Protein AF-A0AB73FTG6-F1 (afdb_monomer_lite)

Radius of gyration: 14.88 Å; chains: 1; bounding box: 34×27×41 Å

Foldseek 3Di:
DQWFWWWACPDFQKIKIKIAGDAQKKWFQVQKDKDWPDPPKDWPDKDWDWADWDQDVVVRGITGIHRGMGIIMTGMDGDDFTKMKIWIWMAGNVNGTDDIDIDIDTDHRDDDGDDGD

Structure (mmCIF, N/CA/C/O backbone):
data_AF-A0AB73FTG6-F1
#
_entry.id   AF-A0AB73FTG6-F1
#
loop_
_atom_site.group_PDB
_atom_site.id
_atom_site.type_symbol
_atom_site.label_atom_id
_atom_site.label_alt_id
_atom_site.label_comp_id
_atom_site.label_asym_id
_atom_site.label_entity_id
_atom_site.label_seq_id
_atom_site.pdbx_PDB_ins_code
_atom_site.Cartn_x
_atom_site.Cartn_y
_atom_site.Cartn_z
_atom_site.occupancy
_atom_site.B_iso_or_equiv
_atom_site.auth_seq_id
_atom_site.auth_comp_id
_atom_site.auth_asym_id
_atom_site.auth_atom_id
_atom_site.pdbx_PDB_model_num
ATOM 1 N N . MET A 1 1 ? -9.239 -14.336 5.213 1.00 70.56 1 MET A N 1
ATOM 2 C CA . MET A 1 1 ? -8.021 -13.504 5.347 1.00 70.56 1 MET A CA 1
ATOM 3 C C . MET A 1 1 ? -8.457 -12.057 5.486 1.00 70.56 1 MET A C 1
ATOM 5 O O . MET A 1 1 ? -9.339 -11.663 4.735 1.00 70.56 1 MET A O 1
ATOM 9 N N . ALA A 1 2 ? -7.881 -11.313 6.434 1.00 86.56 2 ALA A N 1
ATOM 10 C CA . ALA A 1 2 ? -8.249 -9.921 6.724 1.00 86.56 2 ALA A CA 1
ATOM 11 C C . ALA A 1 2 ? -7.973 -8.966 5.551 1.00 86.56 2 ALA A C 1
ATOM 13 O O . ALA A 1 2 ? -8.778 -8.090 5.249 1.00 86.56 2 ALA A O 1
ATOM 14 N N . PHE A 1 3 ? -6.860 -9.195 4.853 1.00 92.06 3 PHE A N 1
ATOM 15 C CA . PHE A 1 3 ? -6.431 -8.409 3.703 1.00 92.06 3 PHE A CA 1
ATOM 16 C C . PHE A 1 3 ? -6.165 -9.363 2.541 1.00 92.06 3 PHE A C 1
ATOM 18 O O . PHE A 1 3 ? -5.322 -10.257 2.647 1.00 92.06 3 PHE A O 1
ATOM 25 N N . ARG A 1 4 ? -6.903 -9.202 1.443 1.00 93.88 4 ARG A N 1
ATOM 26 C CA . ARG A 1 4 ? -6.656 -9.910 0.181 1.00 93.88 4 ARG A CA 1
ATOM 27 C C . ARG A 1 4 ? -6.091 -8.928 -0.830 1.00 93.88 4 ARG A C 1
ATOM 29 O O . ARG A 1 4 ? -6.622 -7.831 -0.981 1.00 93.88 4 ARG A O 1
ATOM 36 N N . MET A 1 5 ? -5.034 -9.335 -1.518 1.00 94.00 5 MET A N 1
ATOM 37 C CA . MET A 1 5 ? -4.340 -8.515 -2.503 1.00 94.00 5 MET A CA 1
ATOM 38 C C . MET A 1 5 ? -4.393 -9.216 -3.853 1.00 94.00 5 MET A C 1
ATOM 40 O O . MET A 1 5 ? -4.049 -10.389 -3.949 1.00 94.00 5 MET A O 1
ATOM 44 N N . HIS A 1 6 ? -4.784 -8.484 -4.884 1.00 92.94 6 HIS A N 1
ATOM 45 C CA . HIS A 1 6 ? -4.578 -8.879 -6.274 1.00 92.94 6 HIS A CA 1
ATOM 46 C C . HIS A 1 6 ? -4.092 -7.665 -7.060 1.00 92.94 6 HIS A C 1
ATOM 48 O O . HIS A 1 6 ? -4.071 -6.550 -6.536 1.00 92.94 6 HIS A O 1
ATOM 54 N N . TYR A 1 7 ? -3.675 -7.865 -8.303 1.00 93.62 7 TYR A N 1
ATOM 55 C CA . TYR A 1 7 ? -3.231 -6.772 -9.155 1.00 93.62 7 TYR A CA 1
ATOM 56 C C . TYR A 1 7 ? -3.843 -6.861 -10.546 1.00 93.62 7 TYR A C 1
ATOM 58 O O . TYR A 1 7 ? -4.192 -7.937 -11.024 1.00 93.62 7 TYR A O 1
ATOM 66 N N . LEU A 1 8 ? -3.936 -5.706 -11.192 1.00 91.94 8 LEU A N 1
ATOM 67 C CA . LEU A 1 8 ? -4.346 -5.545 -12.575 1.00 91.94 8 LEU A CA 1
ATOM 68 C C . LEU A 1 8 ? -3.210 -4.857 -13.326 1.00 91.94 8 LEU A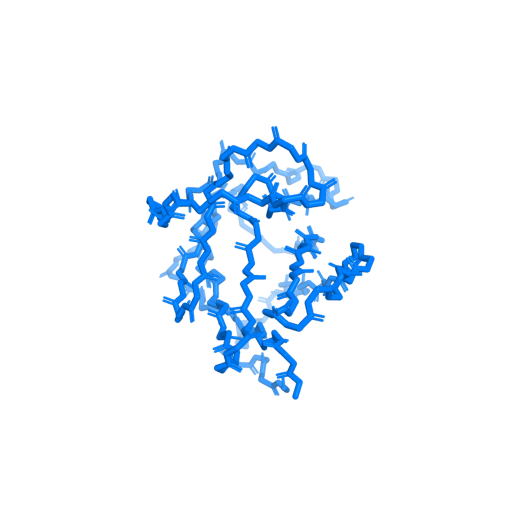 C 1
ATOM 70 O O . LEU A 1 8 ? -2.718 -3.810 -12.901 1.00 91.94 8 LEU A O 1
ATOM 74 N N . GLN A 1 9 ? -2.788 -5.424 -14.452 1.00 89.81 9 GLN A N 1
ATOM 75 C CA . GLN A 1 9 ? -1.873 -4.725 -15.346 1.00 89.81 9 GLN A CA 1
ATOM 76 C C . GLN A 1 9 ? -2.683 -3.756 -16.213 1.00 89.81 9 GLN A C 1
ATOM 78 O O . GLN A 1 9 ? -3.368 -4.192 -17.135 1.00 89.81 9 GLN A O 1
ATOM 83 N N . VAL A 1 10 ? -2.591 -2.458 -15.922 1.00 90.44 10 VAL A N 1
ATOM 84 C CA . VAL A 1 10 ? -3.332 -1.411 -16.644 1.00 90.44 10 VAL A CA 1
ATOM 85 C C . VAL A 1 10 ? -2.679 -1.124 -17.998 1.00 90.44 10 VAL A C 1
ATOM 87 O O . VAL A 1 10 ? -3.350 -1.084 -19.023 1.00 90.44 10 VAL A O 1
ATOM 90 N N . ALA A 1 11 ? -1.355 -0.969 -18.011 1.00 89.62 11 ALA A N 1
ATOM 91 C CA . ALA A 1 11 ? -0.534 -0.787 -19.210 1.00 89.62 11 ALA A CA 1
ATOM 92 C C . ALA A 1 11 ? 0.906 -1.231 -18.918 1.00 89.62 11 ALA A C 1
ATOM 94 O O . ALA A 1 11 ? 1.232 -1.561 -17.780 1.00 89.62 11 ALA A O 1
ATOM 95 N N . ARG A 1 12 ? 1.810 -1.245 -19.903 1.00 88.75 12 ARG A N 1
ATOM 96 C CA . ARG A 1 12 ? 3.239 -1.488 -19.619 1.00 88.75 12 ARG A CA 1
ATOM 97 C C . ARG A 1 12 ? 3.759 -0.426 -18.646 1.00 88.75 12 ARG A C 1
ATOM 99 O O . ARG A 1 12 ? 3.431 0.741 -18.785 1.00 88.75 12 ARG A O 1
ATOM 106 N N . GLY A 1 13 ? 4.506 -0.847 -17.624 1.00 91.62 13 GLY A N 1
ATOM 107 C CA . GLY A 1 13 ? 4.982 0.068 -16.579 1.00 91.62 13 GLY A CA 1
ATOM 108 C C . GLY A 1 13 ? 3.886 0.612 -15.650 1.00 91.62 13 GLY A C 1
ATOM 109 O O . GLY A 1 13 ? 4.190 1.429 -14.790 1.00 91.62 13 GLY A O 1
ATOM 110 N N . TYR A 1 14 ? 2.633 0.157 -15.773 1.00 94.75 14 TYR A N 1
ATOM 111 C CA . TYR A 1 14 ? 1.532 0.588 -14.914 1.00 94.75 14 TYR A CA 1
ATOM 112 C C . TYR A 1 14 ? 0.725 -0.608 -14.395 1.00 94.75 14 TYR A C 1
ATOM 114 O O . TYR A 1 14 ? 0.055 -1.324 -15.146 1.00 94.75 14 TYR A O 1
ATOM 122 N N . LEU A 1 15 ? 0.791 -0.811 -13.082 1.00 95.25 15 LEU A N 1
ATOM 123 C CA . LEU A 1 15 ? 0.051 -1.822 -12.345 1.00 95.25 15 LEU A CA 1
ATOM 124 C C . LEU A 1 15 ? -0.863 -1.164 -11.300 1.00 95.25 15 LEU A C 1
ATOM 126 O O . LEU A 1 15 ? -0.440 -0.243 -10.613 1.00 95.25 15 LEU A O 1
ATOM 130 N N . SER A 1 16 ? -2.091 -1.654 -11.156 1.00 97.00 16 SER A N 1
ATOM 131 C CA . SER A 1 16 ? -2.999 -1.265 -10.071 1.00 97.00 16 SER A CA 1
ATOM 132 C C . SER A 1 16 ? -3.109 -2.419 -9.079 1.00 97.00 16 SER A C 1
ATOM 134 O O . SER A 1 16 ? -3.495 -3.527 -9.456 1.00 97.00 16 SER A O 1
ATOM 136 N N . ILE A 1 17 ? -2.725 -2.192 -7.824 1.00 97.38 17 ILE A N 1
ATOM 137 C CA . ILE A 1 17 ? -2.845 -3.162 -6.732 1.00 97.38 17 ILE A CA 1
ATOM 138 C C . ILE A 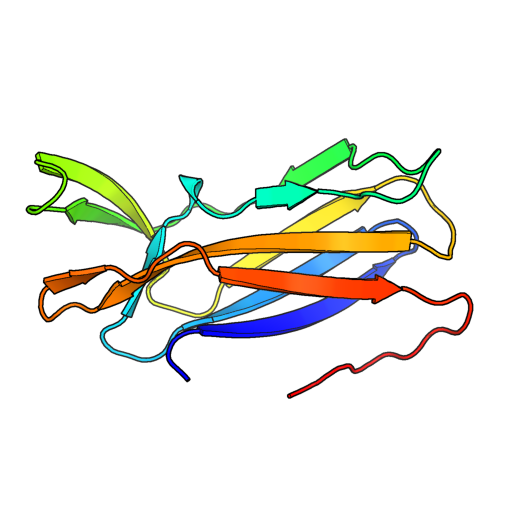1 17 ? -4.186 -2.936 -6.047 1.00 97.38 17 ILE A C 1
ATOM 140 O O . ILE A 1 17 ? -4.462 -1.850 -5.542 1.00 97.38 17 ILE A O 1
ATOM 144 N N . VAL A 1 18 ? -5.011 -3.973 -5.993 1.00 97.12 18 VAL A N 1
ATOM 145 C CA . VAL A 1 18 ? -6.324 -3.931 -5.359 1.00 97.12 18 VAL A CA 1
ATOM 146 C C . VAL A 1 18 ? -6.253 -4.632 -4.009 1.00 97.12 18 VAL A C 1
ATOM 148 O O . VAL A 1 18 ? -5.971 -5.832 -3.922 1.00 97.12 18 VAL A O 1
ATOM 151 N N . PHE A 1 19 ? -6.555 -3.883 -2.953 1.00 97.00 19 PHE A N 1
ATOM 152 C CA . PHE A 1 19 ? -6.664 -4.401 -1.596 1.00 97.00 19 PHE A CA 1
ATOM 153 C C . PHE A 1 19 ? -8.133 -4.554 -1.228 1.00 97.00 19 PHE A C 1
ATOM 155 O O . PHE A 1 19 ? -8.857 -3.567 -1.137 1.00 97.00 19 PHE A O 1
ATOM 162 N N . ARG A 1 20 ? -8.569 -5.791 -0.981 1.00 96.62 20 ARG A N 1
ATOM 163 C CA . ARG A 1 20 ? -9.864 -6.091 -0.363 1.00 96.62 20 ARG A CA 1
ATOM 164 C C . ARG A 1 20 ? -9.677 -6.268 1.133 1.00 96.62 20 ARG A C 1
ATOM 166 O O . ARG A 1 20 ? -8.880 -7.103 1.566 1.00 96.62 20 ARG A O 1
ATOM 173 N N . ILE A 1 21 ? -10.433 -5.492 1.895 1.00 96.12 21 ILE A N 1
ATOM 174 C CA . ILE A 1 21 ? -10.352 -5.417 3.351 1.00 96.12 21 ILE A CA 1
ATOM 175 C C . ILE A 1 21 ? -11.620 -6.053 3.908 1.00 96.12 21 ILE A C 1
ATOM 177 O O . ILE A 1 21 ? -12.723 -5.735 3.463 1.00 96.12 21 ILE A O 1
ATOM 181 N N . ALA A 1 22 ? -11.460 -7.022 4.805 1.00 95.19 22 ALA A N 1
ATOM 182 C CA . ALA A 1 22 ? -12.594 -7.673 5.442 1.00 95.19 22 ALA A CA 1
ATOM 183 C C . ALA A 1 22 ? -13.301 -6.704 6.415 1.00 95.19 22 ALA A C 1
ATOM 185 O O . ALA A 1 22 ? -12.644 -5.830 6.983 1.00 95.19 22 ALA A O 1
ATOM 186 N N . PRO A 1 23 ? -14.615 -6.863 6.655 1.00 94.31 23 PRO A N 1
ATOM 187 C CA . PRO A 1 23 ? -15.323 -6.069 7.657 1.00 94.31 23 PRO A CA 1
ATOM 188 C C . PRO A 1 23 ? -14.665 -6.161 9.041 1.00 94.31 23 PRO A C 1
ATOM 190 O O . PRO A 1 23 ? -14.254 -7.245 9.455 1.00 94.31 23 PRO A O 1
ATOM 193 N N . GLY A 1 24 ? -14.583 -5.032 9.751 1.00 93.19 24 GLY A N 1
ATOM 194 C CA . GLY A 1 24 ? -13.933 -4.941 11.067 1.00 93.19 24 GLY A CA 1
ATOM 195 C C . GLY A 1 24 ? -12.402 -4.876 11.017 1.00 93.19 24 GLY A C 1
ATOM 196 O O . GLY A 1 24 ? -11.752 -5.061 12.046 1.00 93.19 24 GLY A O 1
ATOM 197 N N . TYR A 1 25 ? -11.827 -4.638 9.835 1.00 94.50 25 TYR A N 1
ATOM 198 C CA . TYR A 1 25 ? -10.398 -4.416 9.642 1.00 94.50 25 TYR A CA 1
ATOM 199 C C . TYR A 1 25 ? -10.146 -3.080 8.951 1.00 94.50 25 TYR A C 1
ATOM 201 O O . TYR A 1 25 ? -10.951 -2.611 8.146 1.00 94.50 25 TYR A O 1
ATOM 209 N N . ARG A 1 26 ? -8.981 -2.498 9.229 1.00 94.56 26 ARG A N 1
ATOM 210 C CA . ARG A 1 26 ? -8.489 -1.278 8.593 1.00 94.56 26 ARG A CA 1
ATOM 211 C C . ARG A 1 26 ? -7.062 -1.466 8.110 1.00 94.56 26 ARG A C 1
ATOM 213 O O . ARG A 1 26 ? -6.257 -2.136 8.754 1.00 94.56 26 ARG A O 1
ATOM 220 N N . LEU A 1 27 ? -6.741 -0.861 6.975 1.00 96.00 27 LEU A N 1
ATOM 221 C CA . LEU A 1 27 ? -5.397 -0.825 6.413 1.00 96.00 27 LEU A CA 1
ATOM 222 C C . LEU A 1 27 ? -4.835 0.591 6.510 1.00 96.00 27 LEU A C 1
ATOM 224 O O . LEU A 1 27 ? -5.470 1.530 6.036 1.00 96.00 27 LEU A O 1
ATOM 228 N N . TYR A 1 28 ? -3.651 0.755 7.097 1.00 95.94 28 TYR A N 1
ATOM 229 C CA . TYR A 1 28 ? -3.029 2.071 7.235 1.00 95.94 28 TYR A CA 1
ATOM 230 C C . TYR A 1 28 ? -2.478 2.546 5.887 1.00 95.94 28 TYR A C 1
ATOM 232 O O . TYR A 1 28 ? -1.627 1.886 5.284 1.00 95.94 28 TYR A O 1
ATOM 240 N N . ARG A 1 29 ? -2.929 3.711 5.411 1.00 97.62 29 ARG A N 1
ATOM 241 C CA . ARG A 1 29 ? -2.528 4.260 4.105 1.00 97.62 29 ARG A CA 1
ATOM 242 C C . ARG A 1 29 ? -1.037 4.593 4.047 1.00 97.62 29 ARG A C 1
ATOM 244 O O . ARG A 1 29 ? -0.381 4.373 3.023 1.00 97.62 29 ARG A O 1
ATOM 251 N N . ASP A 1 30 ? -0.479 5.124 5.130 1.00 95.75 30 ASP A N 1
ATOM 252 C CA . ASP A 1 30 ? 0.945 5.462 5.235 1.00 95.75 30 ASP A CA 1
ATOM 253 C C . ASP A 1 30 ? 1.839 4.212 5.274 1.00 95.75 30 ASP A C 1
ATOM 255 O O . ASP A 1 30 ? 2.995 4.286 4.865 1.00 95.75 30 ASP A O 1
ATOM 259 N N . LYS A 1 31 ? 1.296 3.056 5.680 1.00 96.25 31 LYS A N 1
ATOM 260 C CA . LYS A 1 31 ? 2.017 1.774 5.752 1.00 96.25 31 LYS A CA 1
ATOM 261 C C . LYS A 1 31 ? 1.947 0.923 4.491 1.00 96.25 31 LYS A C 1
ATOM 263 O O . LYS A 1 31 ? 2.526 -0.158 4.474 1.00 96.25 31 LYS A O 1
ATOM 268 N N . ILE A 1 32 ? 1.284 1.396 3.436 1.00 97.94 32 ILE A N 1
ATOM 269 C CA . ILE A 1 32 ? 1.393 0.781 2.112 1.00 97.94 32 ILE A CA 1
ATOM 270 C C . ILE A 1 32 ? 2.662 1.301 1.436 1.00 97.94 32 ILE A C 1
ATOM 272 O O . ILE A 1 32 ? 2.766 2.500 1.137 1.00 97.94 32 ILE A O 1
ATOM 276 N N . SER A 1 33 ? 3.590 0.382 1.174 1.00 97.88 33 SER A N 1
ATOM 277 C CA . SER A 1 33 ? 4.841 0.613 0.454 1.00 97.88 33 SER A CA 1
ATOM 278 C C . SER A 1 33 ? 4.991 -0.389 -0.687 1.00 97.88 33 SER A C 1
ATOM 280 O O . SER A 1 33 ? 4.583 -1.544 -0.565 1.00 97.88 33 SER A O 1
ATOM 282 N N . VAL A 1 34 ? 5.581 0.057 -1.795 1.00 98.00 34 VAL A N 1
ATOM 283 C CA . VAL A 1 34 ? 5.923 -0.795 -2.935 1.00 98.00 34 VAL A CA 1
ATOM 284 C C . VAL A 1 34 ? 7.367 -0.511 -3.313 1.00 98.00 34 VAL A C 1
ATOM 286 O O . VAL A 1 34 ? 7.724 0.633 -3.587 1.00 98.00 34 VAL A O 1
ATOM 289 N N . THR A 1 35 ? 8.196 -1.548 -3.324 1.00 97.56 35 THR A N 1
ATOM 290 C CA . THR A 1 35 ? 9.606 -1.474 -3.718 1.00 97.56 35 THR A CA 1
ATOM 291 C C . THR A 1 35 ? 9.908 -2.506 -4.801 1.00 97.56 35 THR A C 1
ATOM 293 O O . THR A 1 35 ? 9.120 -3.418 -5.044 1.00 97.56 35 THR A O 1
ATOM 296 N N . THR A 1 36 ? 11.040 -2.354 -5.488 1.00 96.50 36 THR A N 1
ATOM 297 C CA . THR A 1 36 ? 11.520 -3.310 -6.495 1.00 96.50 36 THR A CA 1
ATOM 298 C C . THR A 1 36 ? 12.962 -3.698 -6.178 1.00 96.50 36 THR A C 1
ATOM 300 O O . THR A 1 36 ? 13.818 -2.814 -6.130 1.00 96.50 36 THR A O 1
ATOM 303 N N . PRO A 1 37 ? 13.271 -4.991 -5.970 1.00 95.44 37 PRO A N 1
ATOM 304 C CA . PRO A 1 37 ? 14.648 -5.462 -5.886 1.00 95.44 37 PRO A CA 1
ATOM 305 C C . PRO A 1 37 ? 15.279 -5.680 -7.270 1.00 95.44 37 PRO A C 1
ATOM 307 O O . PRO A 1 37 ? 16.475 -5.947 -7.352 1.00 95.44 37 PRO A O 1
ATOM 310 N N . THR A 1 38 ? 14.509 -5.603 -8.363 1.00 93.12 38 THR A N 1
ATOM 311 C CA . THR A 1 38 ? 15.039 -5.825 -9.714 1.00 93.12 38 THR A CA 1
ATOM 312 C C . THR A 1 38 ? 15.955 -4.668 -10.133 1.00 93.12 38 THR A C 1
ATOM 314 O O . THR A 1 38 ? 15.485 -3.528 -10.214 1.00 93.12 38 THR A O 1
ATOM 317 N N . PRO A 1 39 ? 17.235 -4.929 -10.468 1.00 90.44 39 PRO A N 1
ATOM 318 C CA . PRO A 1 39 ? 18.152 -3.896 -10.945 1.00 90.44 39 PRO A CA 1
ATOM 319 C C . PRO A 1 39 ? 17.612 -3.197 -12.194 1.00 90.44 39 PRO A C 1
ATOM 321 O O . PRO A 1 39 ? 16.925 -3.818 -13.004 1.00 90.44 39 PRO A O 1
ATOM 324 N N . THR A 1 40 ? 17.946 -1.917 -12.386 1.00 87.56 40 THR A N 1
ATOM 325 C CA . THR A 1 40 ? 17.522 -1.074 -13.532 1.00 87.56 40 THR A CA 1
ATOM 326 C C . THR A 1 40 ? 16.015 -0.790 -13.640 1.00 87.56 40 THR A C 1
ATOM 328 O O . THR A 1 40 ? 15.598 -0.050 -14.528 1.00 87.56 40 THR A O 1
ATOM 331 N N . ARG A 1 41 ? 15.189 -1.327 -12.731 1.00 91.50 41 ARG A N 1
ATOM 332 C CA . ARG A 1 41 ? 13.758 -1.014 -12.622 1.00 91.50 41 ARG A CA 1
ATOM 333 C C . ARG A 1 41 ? 13.552 0.049 -11.557 1.00 91.50 41 ARG A C 1
ATOM 335 O O . ARG A 1 41 ? 14.010 -0.114 -10.431 1.00 91.50 41 ARG A O 1
ATOM 342 N N . LEU A 1 42 ? 12.840 1.116 -11.901 1.00 94.06 42 LEU A N 1
ATOM 343 C CA . LEU A 1 42 ? 12.498 2.187 -10.972 1.00 94.06 42 LEU A CA 1
ATOM 344 C C . LEU A 1 42 ? 10.986 2.280 -10.826 1.00 94.06 42 LEU A C 1
ATOM 346 O O . LEU A 1 42 ? 10.259 2.177 -11.812 1.00 94.06 42 LEU A O 1
ATOM 350 N N . ILE A 1 43 ? 10.520 2.501 -9.600 1.00 96.81 43 ILE A N 1
ATOM 351 C CA . ILE A 1 43 ? 9.144 2.917 -9.333 1.00 96.81 43 ILE A CA 1
ATOM 352 C C . ILE A 1 43 ? 9.154 4.441 -9.323 1.00 96.81 43 ILE A C 1
ATOM 354 O O . ILE A 1 43 ? 9.807 5.054 -8.483 1.00 96.81 43 ILE A O 1
ATOM 358 N N . TYR A 1 44 ? 8.462 5.043 -10.282 1.00 96.69 44 TYR A N 1
ATOM 359 C CA . TYR A 1 44 ? 8.366 6.493 -10.414 1.00 96.69 44 TYR A CA 1
ATOM 360 C C . TYR A 1 44 ? 7.329 7.075 -9.465 1.00 96.69 44 TYR A C 1
ATOM 362 O O . TYR A 1 44 ? 7.517 8.169 -8.943 1.00 96.69 44 TYR A O 1
ATOM 370 N N . ASN A 1 45 ? 6.221 6.360 -9.258 1.00 97.06 45 ASN A N 1
ATOM 371 C CA . ASN A 1 45 ? 5.153 6.838 -8.398 1.00 97.06 45 ASN A CA 1
ATOM 372 C C . ASN A 1 45 ? 4.332 5.683 -7.817 1.00 97.06 45 ASN A C 1
ATOM 374 O O . ASN A 1 45 ? 4.109 4.669 -8.480 1.00 97.06 45 ASN A O 1
ATOM 378 N N . VAL A 1 46 ? 3.848 5.883 -6.592 1.00 98.12 46 VAL A N 1
ATOM 379 C CA . VAL A 1 46 ? 2.869 5.022 -5.923 1.00 98.12 46 VAL A CA 1
ATOM 380 C C . VAL A 1 46 ? 1.710 5.908 -5.485 1.00 98.12 46 VAL A C 1
ATOM 382 O O . VAL A 1 46 ? 1.780 6.598 -4.465 1.00 98.12 46 VAL A O 1
ATOM 385 N N . VAL A 1 47 ? 0.640 5.911 -6.272 1.00 98.12 47 VAL A N 1
ATOM 386 C CA . VAL A 1 47 ? -0.530 6.752 -6.034 1.00 98.12 47 VAL A CA 1
ATOM 387 C C . VAL A 1 47 ? -1.498 6.005 -5.131 1.00 98.12 47 VAL A C 1
ATOM 389 O O . VAL A 1 47 ? -2.063 4.973 -5.489 1.00 98.12 47 VAL A O 1
ATOM 392 N N . LYS A 1 48 ? -1.682 6.549 -3.928 1.00 98.06 48 LYS A N 1
ATOM 393 C CA . LYS A 1 48 ? -2.613 6.041 -2.919 1.00 98.06 48 LYS A CA 1
ATOM 394 C C . LYS A 1 48 ? -3.795 7.006 -2.824 1.00 98.06 48 LYS A C 1
ATOM 396 O O . LYS A 1 48 ? -3.560 8.157 -2.431 1.00 98.06 48 LYS A O 1
ATOM 401 N N . PRO A 1 49 ? -5.036 6.592 -3.141 1.00 97.62 49 PRO A N 1
ATOM 402 C CA . PRO A 1 49 ? -6.200 7.469 -3.049 1.00 97.62 49 PRO A CA 1
ATOM 403 C C . PRO A 1 49 ? -6.390 7.953 -1.606 1.00 97.62 49 PRO A C 1
ATOM 405 O O . PRO A 1 49 ? -5.872 7.317 -0.683 1.00 97.62 49 PRO A O 1
ATOM 408 N N . PRO A 1 50 ? -7.105 9.060 -1.370 1.00 97.62 50 PRO A N 1
ATOM 409 C CA . PRO A 1 50 ? -7.482 9.448 -0.018 1.00 97.62 50 PRO A CA 1
ATOM 410 C C . PRO A 1 50 ? -8.222 8.306 0.693 1.00 97.62 50 PRO A C 1
ATOM 412 O O . PRO A 1 50 ? -9.053 7.620 0.093 1.00 97.62 50 PRO A O 1
ATOM 415 N N . GLY A 1 51 ? -7.866 8.072 1.947 1.00 96.94 51 GLY A N 1
ATOM 416 C CA . GLY A 1 51 ? -8.565 7.184 2.865 1.00 96.94 51 GLY A CA 1
ATOM 417 C C . GLY A 1 51 ? -9.480 7.963 3.809 1.00 96.94 51 GLY A C 1
ATOM 418 O O . GLY A 1 51 ? -9.773 9.141 3.608 1.00 96.94 51 GLY A O 1
ATOM 419 N N . THR A 1 52 ? -9.913 7.289 4.867 1.00 96.06 52 THR A N 1
ATOM 420 C CA . THR A 1 52 ? -10.730 7.860 5.936 1.00 96.06 52 THR A CA 1
ATOM 421 C C . THR A 1 52 ? -9.855 8.120 7.157 1.00 96.06 52 THR A C 1
ATOM 423 O O . THR A 1 52 ? -9.099 7.247 7.597 1.00 96.06 52 THR A O 1
ATOM 426 N N . MET A 1 53 ? -9.970 9.322 7.721 1.00 96.12 53 MET A N 1
ATOM 427 C CA . MET A 1 53 ? -9.296 9.685 8.966 1.00 96.12 53 MET A CA 1
ATOM 428 C C . MET A 1 53 ? -9.939 8.960 10.152 1.00 96.12 53 MET A C 1
ATOM 430 O O . MET A 1 53 ? -11.153 9.004 10.335 1.00 96.12 53 MET A O 1
ATOM 434 N N . HIS A 1 54 ? -9.117 8.310 10.967 1.00 88.19 54 HIS A N 1
ATOM 435 C CA . HIS A 1 54 ? -9.530 7.521 12.120 1.00 88.19 54 HIS A CA 1
ATOM 436 C C . HIS A 1 54 ? -8.605 7.808 13.301 1.00 88.19 54 HIS A C 1
ATOM 438 O O . HIS A 1 54 ? -7.388 7.830 13.138 1.00 88.19 54 HIS A O 1
ATOM 444 N N . PHE A 1 55 ? -9.161 8.039 14.490 1.00 88.69 55 PHE A N 1
ATOM 445 C CA . PHE A 1 55 ? -8.351 8.186 15.695 1.00 88.69 55 PHE A CA 1
ATOM 446 C C . PHE A 1 55 ? -7.952 6.808 16.218 1.00 88.69 55 PHE A C 1
ATOM 448 O O . PHE A 1 55 ? -8.798 6.048 16.683 1.00 88.69 55 PHE A O 1
ATOM 455 N N . ASP A 1 56 ? -6.663 6.492 16.138 1.00 83.81 56 ASP A N 1
ATOM 456 C CA . ASP A 1 56 ? -6.112 5.248 16.656 1.00 83.81 56 ASP A CA 1
ATOM 457 C C . ASP A 1 56 ? -5.648 5.467 18.099 1.00 83.81 56 ASP A C 1
ATOM 459 O O . ASP A 1 56 ? -4.651 6.150 18.358 1.00 83.81 56 ASP A O 1
ATOM 463 N N . ALA A 1 57 ? -6.392 4.890 19.043 1.00 83.12 57 ALA A N 1
ATOM 464 C CA . ALA A 1 57 ? -6.115 5.022 20.468 1.00 83.12 57 ALA A CA 1
ATOM 465 C C . ALA A 1 57 ? -4.791 4.358 20.883 1.00 83.12 57 ALA A C 1
ATOM 467 O O . ALA A 1 57 ? -4.137 4.848 21.800 1.00 83.12 57 ALA A O 1
ATOM 468 N N . ALA A 1 58 ? -4.366 3.289 20.201 1.00 78.81 58 ALA A N 1
ATOM 469 C CA . ALA A 1 58 ? -3.104 2.613 20.498 1.00 78.81 58 ALA A CA 1
ATOM 470 C C . ALA A 1 58 ? -1.898 3.456 20.058 1.00 78.81 58 ALA A C 1
ATOM 472 O O . ALA A 1 58 ? -0.846 3.424 20.695 1.00 78.81 58 ALA A O 1
ATOM 473 N N . LEU A 1 59 ? -2.057 4.234 18.985 1.00 82.38 59 LEU A N 1
ATOM 474 C CA . LEU A 1 59 ? -1.034 5.156 18.488 1.00 82.38 59 LEU A CA 1
ATOM 475 C C . LEU A 1 59 ? -1.153 6.576 19.063 1.00 82.38 59 LEU A C 1
ATOM 477 O O . LEU A 1 59 ? -0.265 7.395 18.823 1.00 82.38 59 LEU A O 1
ATOM 481 N N . GLY A 1 60 ? -2.243 6.886 19.769 1.00 88.50 60 GLY A N 1
ATOM 482 C CA . GLY A 1 60 ? -2.519 8.210 20.327 1.00 88.50 60 GLY A CA 1
ATOM 483 C C . GLY A 1 60 ? -2.645 9.314 19.272 1.00 88.50 60 GLY A C 1
ATOM 484 O O . GLY A 1 60 ? -2.330 10.468 19.557 1.00 88.50 60 GLY A O 1
ATOM 485 N N . LYS A 1 61 ? -3.045 8.980 18.037 1.00 92.56 61 LYS A N 1
ATOM 486 C CA . LYS A 1 61 ? -3.099 9.941 16.924 1.00 92.56 61 LYS A CA 1
ATOM 487 C C . LYS A 1 61 ? -4.145 9.582 15.879 1.00 92.56 61 LYS A C 1
ATOM 489 O O . LYS A 1 61 ? -4.514 8.422 15.709 1.00 92.56 61 LYS A O 1
ATOM 494 N N . THR A 1 62 ? -4.555 10.584 15.106 1.00 93.44 62 THR A N 1
ATOM 495 C CA . THR A 1 62 ? -5.369 10.365 13.910 1.00 93.44 62 THR A CA 1
ATOM 496 C C . THR A 1 62 ? -4.502 9.850 12.767 1.00 93.44 62 THR A C 1
ATOM 498 O O . THR A 1 62 ? -3.463 10.423 12.439 1.00 93.44 62 THR A O 1
ATOM 501 N N . VAL A 1 63 ? -4.943 8.759 12.159 1.00 94.00 63 VAL A N 1
ATOM 502 C CA . VAL A 1 63 ? -4.315 8.075 11.032 1.00 94.00 63 VAL A CA 1
ATOM 503 C C . VAL A 1 63 ? -5.287 8.006 9.866 1.00 94.00 63 VAL A C 1
ATOM 505 O O . VAL A 1 63 ? -6.501 8.005 10.050 1.00 94.00 63 VAL A O 1
ATOM 508 N N . GLU A 1 64 ? -4.759 7.918 8.655 1.00 97.25 64 GLU A N 1
ATOM 509 C CA . GLU A 1 64 ? -5.571 7.717 7.461 1.00 97.25 64 GLU A CA 1
ATOM 510 C C . GLU A 1 64 ? -5.593 6.229 7.107 1.00 97.25 64 GLU A C 1
ATOM 512 O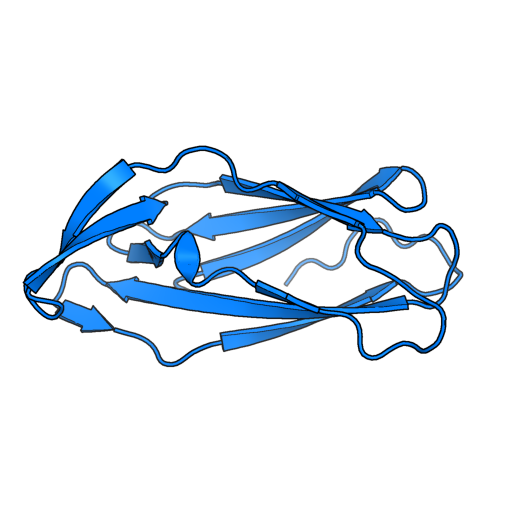 O . GLU A 1 64 ? -4.545 5.586 6.976 1.00 97.25 64 GLU A O 1
ATOM 517 N N . THR A 1 65 ? -6.791 5.670 6.972 1.00 96.25 65 THR A N 1
ATOM 518 C CA . THR A 1 65 ? -6.994 4.230 6.793 1.00 96.25 65 THR A CA 1
ATOM 519 C C . THR A 1 65 ? -7.975 3.920 5.673 1.00 96.25 65 THR A C 1
ATOM 521 O O . THR A 1 65 ? -8.769 4.764 5.265 1.00 96.25 65 THR A O 1
ATOM 524 N N . TYR A 1 66 ? -7.930 2.688 5.182 1.00 97.56 66 TYR A N 1
ATOM 525 C CA . TYR A 1 66 ? -8.961 2.113 4.329 1.00 97.56 66 TYR A CA 1
ATOM 526 C C . TYR A 1 66 ? -9.692 1.022 5.108 1.00 97.56 66 TYR A C 1
ATOM 528 O O . TYR A 1 66 ? -9.050 0.162 5.702 1.00 97.56 66 TYR A O 1
ATOM 536 N N . ASP A 1 67 ? -11.016 1.039 5.085 1.00 95.31 67 ASP A N 1
ATOM 537 C CA . ASP A 1 67 ? -11.906 0.036 5.692 1.00 95.31 67 ASP A CA 1
ATOM 538 C C . ASP A 1 67 ? -12.708 -0.751 4.638 1.00 95.31 67 ASP A C 1
ATOM 540 O O . ASP A 1 67 ? -13.468 -1.665 4.952 1.00 95.31 67 ASP A O 1
ATOM 544 N N . ARG A 1 68 ? -12.512 -0.407 3.362 1.00 95.12 68 ARG A N 1
ATOM 545 C CA . ARG A 1 68 ? -13.151 -1.007 2.191 1.00 95.12 68 ARG A CA 1
ATOM 546 C C . ARG A 1 68 ? -12.139 -1.227 1.072 1.00 95.12 68 ARG A C 1
ATOM 548 O O . ARG A 1 68 ? -10.969 -0.868 1.197 1.00 95.12 68 ARG A O 1
ATOM 555 N N . GLU A 1 69 ? -12.593 -1.814 -0.036 1.00 96.81 69 GLU A N 1
ATOM 556 C CA . GLU A 1 69 ? -11.736 -2.014 -1.207 1.00 96.81 69 GLU A CA 1
ATOM 557 C C . GLU A 1 69 ? -11.090 -0.693 -1.659 1.00 96.81 69 GLU A C 1
ATOM 559 O O . GLU A 1 69 ? -11.764 0.329 -1.804 1.00 96.81 69 GLU A O 1
ATOM 564 N N . THR A 1 70 ? -9.779 -0.731 -1.892 1.00 97.38 70 THR A N 1
ATOM 565 C CA . THR A 1 70 ? -9.000 0.406 -2.388 1.00 97.38 70 THR A CA 1
ATOM 566 C C . THR A 1 70 ? -8.029 -0.042 -3.477 1.00 97.38 70 THR A C 1
ATOM 568 O O . THR A 1 70 ? -7.615 -1.205 -3.517 1.00 97.38 70 THR A O 1
ATOM 571 N N . ARG A 1 71 ? -7.678 0.885 -4.371 1.00 97.50 71 ARG A N 1
ATOM 572 C CA . ARG A 1 71 ? -6.752 0.666 -5.489 1.00 97.50 71 ARG A CA 1
ATOM 573 C C . ARG A 1 71 ? -5.531 1.554 -5.311 1.00 97.50 71 ARG A C 1
ATOM 575 O O . ARG A 1 71 ? -5.687 2.748 -5.086 1.00 97.50 71 ARG A O 1
ATOM 582 N N . VAL A 1 72 ? -4.343 0.967 -5.388 1.00 98.12 72 VAL A N 1
ATOM 583 C CA . VAL A 1 72 ? -3.059 1.667 -5.308 1.00 98.12 72 VAL A CA 1
ATOM 584 C C . VAL A 1 72 ? -2.337 1.502 -6.630 1.00 98.12 72 VAL A C 1
ATOM 586 O O . VAL A 1 72 ? -1.993 0.388 -7.023 1.00 98.12 72 VAL A O 1
ATOM 589 N N . ASP A 1 73 ? -2.097 2.618 -7.301 1.00 98.19 73 ASP A N 1
ATOM 590 C CA . ASP A 1 73 ? -1.523 2.631 -8.637 1.00 98.19 73 ASP A CA 1
ATOM 591 C C . ASP A 1 73 ? -0.004 2.768 -8.560 1.00 98.19 73 ASP A C 1
ATOM 593 O O . ASP A 1 73 ? 0.531 3.641 -7.878 1.00 98.19 73 ASP A O 1
ATOM 597 N N . VAL A 1 74 ? 0.701 1.883 -9.258 1.00 97.81 74 VAL A N 1
ATOM 598 C CA . VAL A 1 74 ? 2.160 1.798 -9.277 1.00 97.81 74 VAL A CA 1
ATOM 599 C C . VAL A 1 74 ? 2.645 2.054 -10.695 1.00 97.81 74 VAL A C 1
ATOM 601 O O . VAL A 1 74 ? 2.388 1.268 -11.611 1.00 97.81 74 VAL A O 1
ATOM 604 N N . ILE A 1 75 ? 3.374 3.154 -10.852 1.00 97.44 75 ILE A N 1
ATOM 605 C CA . ILE A 1 75 ? 3.960 3.599 -12.115 1.00 97.44 75 ILE A CA 1
ATOM 606 C C . ILE A 1 75 ? 5.463 3.342 -12.036 1.00 97.44 75 ILE A C 1
ATOM 608 O O . ILE A 1 75 ? 6.127 3.799 -11.106 1.00 97.44 75 ILE A O 1
ATOM 612 N N . MET A 1 76 ? 6.003 2.594 -12.992 1.00 95.69 76 MET A N 1
ATOM 613 C CA . MET A 1 76 ? 7.374 2.085 -12.980 1.00 95.69 76 MET A CA 1
ATOM 614 C C . MET A 1 76 ? 7.981 2.034 -14.386 1.00 95.69 76 MET A C 1
ATOM 616 O O . MET A 1 76 ? 7.275 2.144 -15.387 1.00 95.69 76 MET A O 1
ATOM 620 N N . THR A 1 77 ? 9.294 1.823 -14.468 1.00 93.62 77 THR A N 1
ATOM 621 C CA . THR A 1 77 ? 10.013 1.628 -15.733 1.00 93.62 77 THR A CA 1
ATOM 622 C C . THR A 1 77 ? 9.393 0.505 -16.561 1.00 93.62 77 THR A C 1
ATOM 624 O O . THR A 1 77 ? 9.212 -0.614 -16.075 1.00 93.62 77 THR A O 1
ATOM 627 N N . GLU A 1 78 ? 9.122 0.775 -17.837 1.00 91.56 78 GLU A N 1
ATOM 628 C CA . GLU A 1 78 ? 8.569 -0.222 -18.747 1.00 91.56 78 GLU A CA 1
ATOM 629 C C . GLU A 1 78 ? 9.501 -1.415 -18.971 1.00 91.56 78 GLU A C 1
ATOM 631 O O . GLU A 1 78 ? 10.717 -1.285 -19.113 1.00 91.56 78 GLU A O 1
ATOM 636 N N . GLY A 1 79 ? 8.901 -2.599 -19.089 1.00 84.00 79 GLY A N 1
ATOM 637 C CA . GLY A 1 79 ? 9.579 -3.841 -19.446 1.00 84.00 79 GLY A CA 1
ATOM 638 C C . GLY A 1 79 ? 9.569 -4.876 -18.325 1.00 84.00 79 GLY A C 1
ATOM 639 O O . GLY A 1 79 ? 9.228 -4.597 -17.179 1.00 84.00 79 GLY A O 1
ATOM 640 N N . ARG A 1 80 ? 9.920 -6.107 -18.695 1.00 84.25 80 ARG A N 1
ATOM 641 C CA . ARG A 1 80 ? 9.881 -7.299 -17.841 1.00 84.25 80 ARG A CA 1
ATOM 642 C C . ARG A 1 80 ? 11.168 -8.124 -18.033 1.00 84.25 80 ARG A C 1
ATOM 644 O O . ARG A 1 80 ? 11.771 -8.050 -19.109 1.00 84.25 80 ARG A O 1
ATOM 651 N N . PRO A 1 81 ? 11.594 -8.932 -17.049 1.00 90.12 81 PRO A N 1
ATOM 652 C CA . PRO A 1 81 ? 10.925 -9.170 -15.772 1.00 90.12 81 PRO A CA 1
ATOM 653 C C . PRO A 1 81 ? 11.066 -7.998 -14.791 1.00 90.12 81 PRO A C 1
ATOM 655 O O . PRO A 1 81 ? 11.982 -7.179 -14.920 1.00 90.12 81 PRO A O 1
ATOM 658 N N . VAL A 1 82 ? 10.139 -7.925 -13.837 1.00 92.69 82 VAL A N 1
ATOM 659 C CA . VAL A 1 82 ? 10.244 -7.075 -12.646 1.00 92.69 82 VAL A CA 1
ATOM 660 C C . VAL A 1 82 ? 9.580 -7.770 -11.458 1.00 92.69 82 VAL A C 1
ATOM 662 O O . VAL A 1 82 ? 8.489 -8.327 -11.578 1.00 92.69 82 VAL A O 1
ATOM 665 N N . ASP A 1 83 ? 10.260 -7.731 -10.322 1.00 94.44 83 ASP A N 1
ATOM 666 C CA . ASP A 1 83 ? 9.766 -8.164 -9.026 1.00 94.44 83 ASP A CA 1
ATOM 667 C C . ASP A 1 83 ? 9.344 -6.935 -8.230 1.00 94.44 83 ASP A C 1
ATOM 669 O O . ASP A 1 83 ? 10.077 -5.950 -8.157 1.00 94.44 83 ASP A O 1
ATOM 673 N N . LEU A 1 84 ? 8.173 -6.993 -7.606 1.00 96.44 84 LEU A N 1
ATOM 674 C CA . LEU A 1 84 ? 7.710 -5.971 -6.675 1.00 96.44 84 LEU A CA 1
ATOM 675 C C . LEU A 1 84 ? 7.543 -6.590 -5.295 1.00 96.44 84 LEU A C 1
ATOM 677 O O . LEU A 1 84 ? 7.015 -7.695 -5.165 1.00 96.44 84 LEU A O 1
ATOM 681 N N . VAL A 1 85 ? 7.948 -5.858 -4.265 1.00 97.69 85 VAL A N 1
ATOM 682 C CA . VAL A 1 85 ? 7.666 -6.170 -2.866 1.00 97.69 85 VAL A CA 1
ATOM 683 C C . VAL A 1 85 ? 6.659 -5.146 -2.369 1.00 97.69 85 VAL A C 1
ATOM 685 O O . VAL A 1 85 ? 6.944 -3.953 -2.299 1.00 97.69 85 VAL A O 1
ATOM 688 N N . VAL A 1 86 ? 5.459 -5.623 -2.062 1.00 97.88 86 VAL A N 1
ATOM 689 C CA . VAL A 1 86 ? 4.364 -4.839 -1.502 1.00 97.88 86 VAL A CA 1
ATOM 690 C C . VAL A 1 86 ? 4.331 -5.102 -0.006 1.00 97.88 86 VAL A C 1
ATOM 692 O O . VAL A 1 86 ? 4.080 -6.231 0.418 1.00 97.88 86 VAL A O 1
ATOM 695 N N . THR A 1 87 ? 4.570 -4.068 0.789 1.00 98.00 87 THR A N 1
ATOM 696 C CA . THR A 1 87 ? 4.479 -4.129 2.249 1.00 98.00 87 THR A CA 1
ATOM 697 C C . THR A 1 87 ? 3.227 -3.395 2.688 1.00 98.00 87 THR A C 1
ATOM 699 O O . THR A 1 87 ? 2.988 -2.262 2.266 1.00 98.00 87 THR A O 1
ATOM 702 N N . ILE A 1 88 ? 2.424 -4.039 3.530 1.00 96.94 88 ILE A N 1
ATOM 703 C CA . ILE A 1 88 ? 1.205 -3.462 4.093 1.00 96.94 88 ILE A CA 1
ATOM 704 C C . ILE A 1 88 ? 1.137 -3.690 5.597 1.00 96.94 88 ILE A C 1
ATOM 706 O O . ILE A 1 88 ? 1.699 -4.651 6.118 1.00 96.94 88 ILE A O 1
ATOM 710 N N . GLN A 1 89 ? 0.394 -2.841 6.297 1.00 95.25 89 GLN A N 1
ATOM 711 C CA . GLN A 1 89 ? 0.063 -3.053 7.699 1.00 95.25 89 GLN A CA 1
ATOM 712 C C . GLN A 1 89 ? -1.380 -2.632 7.951 1.00 95.25 89 GLN A C 1
ATOM 714 O O . GLN A 1 89 ? -1.849 -1.628 7.412 1.00 95.25 89 GLN A O 1
ATOM 719 N N . GLY A 1 90 ? -2.073 -3.390 8.791 1.00 92.94 90 GLY A N 1
ATOM 720 C CA . GLY A 1 90 ? -3.432 -3.074 9.194 1.00 92.94 90 GLY A CA 1
ATOM 721 C C . GLY A 1 90 ? -3.721 -3.485 10.627 1.00 92.94 90 GLY A C 1
ATOM 722 O O . GLY A 1 90 ? -2.898 -4.120 11.292 1.00 92.94 90 GLY A O 1
ATOM 723 N N . CYS A 1 91 ? -4.909 -3.125 11.084 1.00 91.94 91 CYS A N 1
ATOM 724 C CA . CYS A 1 91 ? -5.433 -3.439 12.402 1.00 91.94 91 CYS A CA 1
ATOM 725 C C . CYS A 1 91 ? -6.861 -3.981 12.297 1.00 91.94 91 CYS A C 1
ATOM 727 O O . CYS A 1 91 ? -7.538 -3.820 11.280 1.00 91.94 91 CYS A O 1
ATOM 729 N N . ALA A 1 92 ? -7.293 -4.681 13.336 1.00 90.75 92 ALA A N 1
ATOM 730 C CA . ALA A 1 92 ? -8.675 -5.067 13.548 1.00 90.75 92 ALA A CA 1
ATOM 731 C C . ALA A 1 92 ? -9.318 -4.117 14.562 1.00 90.75 92 ALA A C 1
ATOM 733 O O . ALA A 1 92 ? -8.666 -3.698 15.519 1.00 90.75 92 ALA A O 1
ATOM 734 N N . ASP A 1 93 ? -10.613 -3.859 14.402 1.00 85.38 93 ASP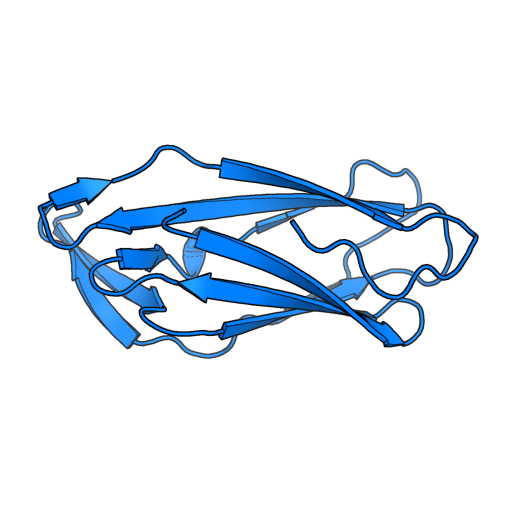 A N 1
ATOM 735 C CA . ASP A 1 93 ? -11.401 -2.968 15.267 1.00 85.38 93 ASP A CA 1
ATOM 736 C C . ASP A 1 93 ? -11.420 -3.430 16.728 1.00 85.38 93 ASP A C 1
ATOM 738 O O . ASP A 1 93 ? -11.563 -2.627 17.644 1.00 85.38 93 ASP A O 1
ATOM 742 N N . VAL A 1 94 ? -11.192 -4.725 16.951 1.00 84.44 94 VAL A N 1
ATOM 743 C CA . VAL A 1 94 ? -11.041 -5.344 18.275 1.00 84.44 94 VAL A CA 1
ATOM 744 C C . VAL A 1 94 ? -9.700 -5.023 18.960 1.00 84.44 94 VAL A C 1
ATOM 746 O O . VAL A 1 94 ? -9.362 -5.646 19.961 1.00 84.44 94 VAL A O 1
ATOM 749 N N . GLY A 1 95 ? -8.919 -4.076 18.428 1.00 79.25 95 GLY A N 1
ATOM 750 C CA . GLY A 1 95 ? -7.679 -3.583 19.037 1.00 79.25 95 GLY A CA 1
ATOM 751 C C . GLY A 1 95 ? -6.427 -4.404 18.716 1.00 79.25 95 GLY A C 1
ATOM 752 O O . GLY A 1 95 ? -5.439 -4.317 19.439 1.00 79.25 95 GLY A O 1
ATOM 753 N N . VAL A 1 96 ? -6.443 -5.208 17.647 1.00 84.06 96 VAL A N 1
ATOM 754 C CA . VAL A 1 96 ? -5.296 -6.047 17.253 1.00 84.06 96 VAL A CA 1
ATOM 755 C C . VAL A 1 96 ? -4.604 -5.456 16.030 1.00 84.06 96 VAL A C 1
ATOM 757 O O . VAL A 1 96 ? -5.164 -5.465 14.935 1.00 84.06 96 VAL A O 1
ATOM 760 N N . CYS A 1 97 ? -3.365 -4.993 16.192 1.00 86.56 97 CYS A N 1
ATOM 761 C CA . CYS A 1 97 ? -2.520 -4.554 15.081 1.00 86.56 97 CYS A CA 1
ATOM 762 C C . CYS A 1 97 ? -1.667 -5.715 14.565 1.00 86.56 97 CYS A C 1
ATOM 764 O O . CYS A 1 97 ? -0.958 -6.368 15.330 1.00 86.56 97 CYS A O 1
ATOM 766 N N . PHE A 1 98 ? -1.712 -5.964 13.258 1.00 88.62 98 PHE A N 1
ATOM 767 C CA . PHE A 1 98 ? -0.898 -6.999 12.628 1.00 88.62 98 PHE A CA 1
ATOM 768 C C . PHE A 1 98 ? 0.528 -6.477 12.376 1.00 88.62 98 PHE A C 1
ATOM 770 O O . PHE A 1 98 ? 0.709 -5.275 12.129 1.00 88.62 98 PHE A O 1
ATOM 777 N N . PRO A 1 99 ? 1.557 -7.345 12.414 1.00 92.25 99 PRO A N 1
ATOM 778 C CA . PRO A 1 99 ? 2.889 -6.971 11.950 1.00 92.25 99 PRO A CA 1
ATOM 779 C C . PRO A 1 99 ? 2.862 -6.626 10.449 1.00 92.25 99 PRO A C 1
ATOM 781 O O . PRO A 1 99 ? 1.927 -7.029 9.745 1.00 92.25 99 PRO A O 1
ATOM 784 N N . PRO A 1 100 ? 3.875 -5.904 9.934 1.00 95.25 100 PRO A N 1
ATOM 785 C CA . PRO A 1 100 ? 4.004 -5.659 8.503 1.00 95.25 100 PRO A CA 1
ATOM 786 C C . PRO A 1 100 ? 3.966 -6.968 7.705 1.00 95.25 100 PRO A C 1
ATOM 788 O O . PRO A 1 100 ? 4.690 -7.917 8.004 1.00 95.25 100 PRO A O 1
ATOM 791 N N . LEU A 1 101 ? 3.108 -7.013 6.691 1.00 94.94 101 LEU A N 1
ATOM 792 C CA . LEU A 1 101 ? 2.946 -8.148 5.797 1.00 94.94 101 LEU A CA 1
ATOM 793 C C . LEU A 1 101 ? 3.570 -7.823 4.446 1.00 94.94 101 LEU A C 1
ATOM 795 O O . LEU A 1 101 ? 3.193 -6.841 3.807 1.00 94.94 101 LEU A O 1
ATOM 799 N N . GLU A 1 102 ? 4.460 -8.695 3.984 1.00 96.12 102 GLU A N 1
ATOM 800 C CA . GLU A 1 102 ? 5.045 -8.603 2.651 1.00 96.12 102 GLU A CA 1
ATOM 801 C C . GLU A 1 102 ? 4.359 -9.551 1.662 1.00 96.12 102 GLU A C 1
ATOM 803 O O . GLU A 1 102 ? 4.031 -10.711 1.955 1.00 96.12 102 GLU A O 1
ATOM 808 N N . ARG A 1 103 ? 4.153 -9.045 0.448 1.00 94.00 103 ARG A N 1
ATOM 809 C CA . ARG A 1 103 ? 3.669 -9.796 -0.705 1.00 94.00 103 ARG A CA 1
ATOM 810 C C . ARG A 1 103 ? 4.538 -9.490 -1.910 1.00 94.00 103 ARG A C 1
ATOM 812 O O . ARG A 1 103 ? 4.795 -8.332 -2.219 1.00 94.00 103 ARG A O 1
ATOM 819 N N . ARG A 1 104 ? 4.982 -10.538 -2.599 1.00 95.19 104 ARG A N 1
ATOM 820 C CA . ARG A 1 104 ? 5.785 -10.406 -3.815 1.00 95.19 104 ARG A CA 1
ATOM 821 C C . ARG A 1 104 ? 4.899 -10.541 -5.043 1.00 95.19 104 ARG A C 1
ATOM 823 O O . ARG A 1 104 ? 4.081 -11.456 -5.104 1.00 95.19 104 ARG A O 1
ATOM 830 N N . ILE A 1 105 ? 5.075 -9.645 -6.006 1.00 93.50 105 ILE A N 1
ATOM 831 C CA . ILE A 1 105 ? 4.456 -9.728 -7.330 1.00 93.50 105 ILE A CA 1
ATOM 832 C C . ILE A 1 105 ? 5.579 -9.965 -8.332 1.00 93.50 105 ILE A C 1
ATOM 834 O O . ILE A 1 105 ? 6.472 -9.130 -8.459 1.00 93.50 105 ILE A O 1
ATOM 838 N N . HIS A 1 106 ? 5.525 -11.091 -9.039 1.00 92.00 106 HIS A N 1
ATOM 839 C CA . HIS A 1 106 ? 6.466 -11.402 -10.108 1.00 92.00 106 HIS A CA 1
ATOM 840 C C . HIS A 1 106 ? 5.815 -11.114 -11.460 1.00 92.00 106 HIS A C 1
ATOM 842 O O . HIS A 1 106 ? 4.914 -11.830 -11.897 1.00 92.00 106 HIS A O 1
ATOM 848 N N . LEU A 1 107 ? 6.267 -10.062 -12.140 1.00 89.25 107 LEU A N 1
ATOM 849 C CA . LEU A 1 107 ? 5.834 -9.753 -13.497 1.00 89.25 10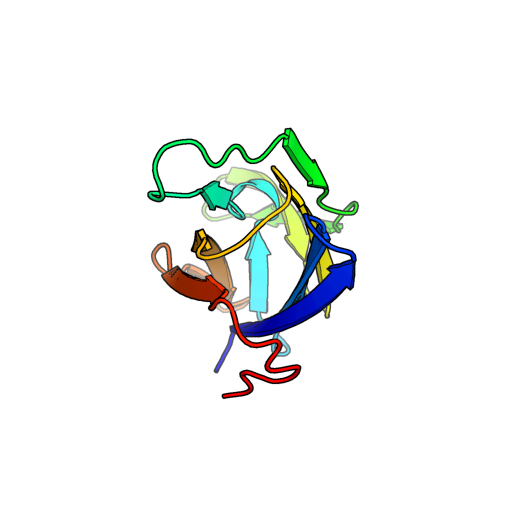7 LEU A CA 1
ATOM 850 C C . LEU A 1 107 ? 6.817 -10.389 -14.482 1.00 89.25 107 LEU A C 1
ATOM 852 O O . LEU A 1 107 ? 7.850 -9.809 -14.823 1.00 89.25 107 LEU A O 1
ATOM 856 N N . SER A 1 108 ? 6.485 -11.593 -14.950 1.00 85.31 108 SER A N 1
ATOM 857 C CA . SER A 1 108 ? 7.290 -12.334 -15.926 1.00 85.31 108 SER A CA 1
ATOM 858 C C . SER A 1 108 ? 7.190 -11.720 -17.331 1.00 85.31 108 SER A C 1
ATOM 860 O O . SER A 1 108 ? 6.380 -10.828 -17.583 1.00 85.31 108 SER A O 1
ATOM 862 N N . ARG A 1 109 ? 8.024 -12.166 -18.282 1.00 70.38 109 ARG A N 1
ATOM 863 C CA . ARG A 1 109 ? 7.962 -11.695 -19.684 1.00 70.38 109 ARG A CA 1
ATOM 864 C C . ARG A 1 109 ? 6.655 -12.066 -20.392 1.00 70.38 109 ARG A C 1
ATOM 866 O O . ARG A 1 109 ? 6.267 -11.360 -21.319 1.00 70.38 109 ARG A O 1
ATOM 873 N N . HIS A 1 110 ? 5.982 -13.125 -19.947 1.00 65.69 110 HIS A N 1
ATOM 874 C CA . HIS A 1 110 ? 4.664 -13.501 -20.440 1.00 65.69 110 HIS A CA 1
ATOM 875 C C . HIS A 1 110 ? 3.584 -12.746 -19.658 1.00 65.69 110 HIS A C 1
ATOM 877 O O . HIS A 1 110 ? 3.643 -12.611 -18.437 1.00 65.69 110 HIS A O 1
ATOM 883 N N . TYR A 1 111 ? 2.620 -12.185 -20.381 1.00 56.03 111 TYR A N 1
ATOM 884 C CA . TYR A 1 111 ? 1.473 -11.529 -19.774 1.00 56.03 111 TYR A CA 1
ATOM 885 C C . TYR A 1 111 ? 0.535 -12.606 -19.229 1.00 56.03 111 TYR A C 1
ATOM 887 O O . TYR A 1 111 ? -0.114 -13.291 -20.013 1.00 56.03 111 TYR A O 1
ATOM 895 N N . ASP A 1 112 ? 0.490 -12.756 -17.907 1.00 54.88 112 ASP A N 1
ATOM 896 C CA . ASP A 1 112 ? -0.489 -13.605 -17.232 1.00 54.88 112 ASP A CA 1
ATOM 897 C C . ASP A 1 112 ? -1.472 -12.694 -16.471 1.00 54.88 112 ASP A C 1
ATOM 899 O O . ASP A 1 112 ? -1.058 -12.007 -15.526 1.00 54.88 112 ASP A O 1
ATOM 903 N N . PRO A 1 113 ? -2.731 -12.558 -16.929 1.00 49.69 113 PRO A N 1
ATOM 904 C CA . PRO A 1 113 ? -3.643 -11.527 -16.438 1.00 49.69 113 PRO A CA 1
ATOM 905 C C . PRO A 1 113 ? -4.169 -11.750 -15.014 1.00 49.69 113 PRO A C 1
ATOM 907 O O . PRO A 1 113 ? -4.827 -10.852 -14.491 1.00 49.69 113 PRO A O 1
ATOM 910 N N . VAL A 1 114 ? -3.923 -12.897 -14.369 1.00 44.00 114 VAL A N 1
ATOM 911 C CA . VAL A 1 114 ? -4.544 -13.210 -13.072 1.00 44.00 114 VAL A CA 1
ATOM 912 C C . VAL A 1 114 ? -3.620 -14.058 -12.190 1.00 44.00 114 VAL A C 1
ATOM 914 O O . VAL A 1 114 ? -3.534 -15.268 -12.358 1.00 44.00 114 VAL A O 1
ATOM 917 N N . LEU A 1 115 ? -3.002 -13.452 -11.173 1.00 47.41 115 LEU A N 1
ATOM 918 C CA . LEU A 1 115 ? -2.611 -14.185 -9.962 1.00 47.41 115 LEU A CA 1
ATOM 919 C C . LEU A 1 115 ? -3.624 -13.846 -8.868 1.00 47.41 115 LEU A C 1
ATOM 921 O O . LEU A 1 115 ? -3.520 -12.823 -8.191 1.00 47.41 115 LEU A O 1
ATOM 925 N N . GLY A 1 116 ? -4.645 -14.694 -8.751 1.00 36.06 116 GLY A N 1
ATOM 926 C CA . GLY A 1 116 ? -5.596 -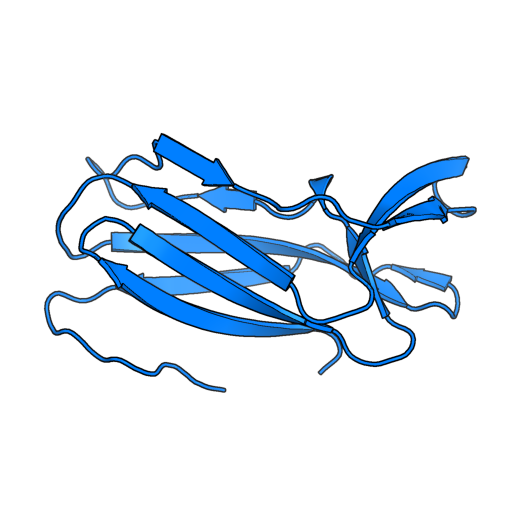14.691 -7.648 1.00 36.06 116 GLY A CA 1
ATOM 927 C C . GLY A 1 116 ? -5.295 -15.844 -6.697 1.00 36.06 116 GLY A C 1
ATOM 928 O O . GLY A 1 116 ? -5.291 -16.992 -7.129 1.00 36.06 116 GLY A O 1
ATOM 929 N N . TYR A 1 117 ? -5.089 -15.528 -5.418 1.00 37.44 117 TYR A N 1
ATOM 930 C CA . TYR A 1 117 ? -5.299 -16.437 -4.288 1.00 37.44 117 TYR A CA 1
ATOM 931 C C . TYR A 1 117 ? -5.964 -15.656 -3.145 1.00 37.44 117 TYR A C 1
ATOM 933 O O . TYR A 1 117 ? -5.475 -14.549 -2.817 1.00 37.44 117 TYR A O 1
#

Secondary structure (DSSP, 8-state):
--EEEEEEEEETTEEEEEEEE-TTEEEEGGG-EEE--STT--EEEEE----EEEEETTTTEEEEEESS-EEEEEEE-SSS-EEEEEEE-EEETTTEEPPPEEEEEEE-SS-------

pLDDT: mean 89.91, std 12.53, range [36.06, 98.19]

Sequence (117 aa):
MAFRMHYLQVARGYLSIVFRIAPGYRLYRDKISVTTPTPTRLIYNVVKPPGTMHFDAALGKTVETYDRETRVDVIMTEGRPVDLVVTIQGCADVGVCFPPLERRIHLSRHYDPVLGY

InterPro domains:
  IPR028250 Thiol:disulfide interchange protein DsbD, N-terminal domain [PF11412] (2-107)
  IPR036929 Thiol:disulfide interchange protein DsbD, N-terminal domain superfamily [G3DSA:2.60.40.1250] (1-114)
  IPR036929 Thiol:disulfide interchange protein DsbD, N-terminal domain superfamily [SSF74863] (2-108)

Organism: NCBI:txid101571